Protein AF-A0A2N9AZS8-F1 (afdb_monomer)

pLDDT: mean 90.85, std 4.78, range [70.25, 97.19]

Radius of gyration: 15.3 Å; Cα contacts (8 Å, |Δi|>4): 129; chains: 1; bounding box: 29×29×41 Å

Solvent-accessible surface area (backbone atoms only — not comparable to full-atom values): 5360 Å² total; per-residue (Å²): 124,93,55,93,55,50,44,78,80,47,46,86,42,101,84,45,86,47,40,34,36,26,38,32,69,88,77,49,24,30,25,41,42,43,82,82,67,51,70,52,76,53,92,50,33,58,64,59,54,52,48,55,52,48,50,30,71,77,40,53,91,74,49,69,84,67,36,71,37,29,48,94,88,38,87,44,76,24,80,62,92,46,74,66,52,52,74,47,57,86

Sequence (90 aa):
MWKPSWIPFCSWSVTDTSYGLFLDTETGRIGHWDDTSVSTVGDQTLSMLLEEMADKLEHPQLATGYLPGLIGGRLMWGPPLAADEAAAWE

Structure (mmCIF, N/CA/C/O backbone):
data_AF-A0A2N9AZS8-F1
#
_entry.id   AF-A0A2N9AZS8-F1
#
loop_
_atom_site.group_PDB
_atom_site.id
_atom_site.type_symbol
_atom_site.label_atom_id
_atom_site.label_alt_id
_atom_site.label_comp_id
_atom_site.label_asym_id
_atom_site.label_entity_id
_atom_site.label_seq_id
_atom_site.pdbx_PDB_ins_code
_atom_site.Cartn_x
_atom_site.Cartn_y
_atom_site.Cartn_z
_atom_site.occupancy
_atom_site.B_iso_or_equiv
_atom_site.auth_seq_id
_atom_site.auth_comp_id
_atom_site.auth_asym_id
_atom_site.auth_atom_id
_atom_site.pdbx_PDB_model_num
ATOM 1 N N . MET A 1 1 ? 3.570 -4.089 19.262 1.00 80.31 1 MET A N 1
ATOM 2 C CA . MET A 1 1 ? 3.017 -5.440 19.524 1.00 80.31 1 MET A CA 1
ATOM 3 C C . MET A 1 1 ? 1.688 -5.552 18.793 1.00 80.31 1 MET A C 1
ATOM 5 O O . MET A 1 1 ? 0.928 -4.591 18.833 1.00 80.31 1 MET A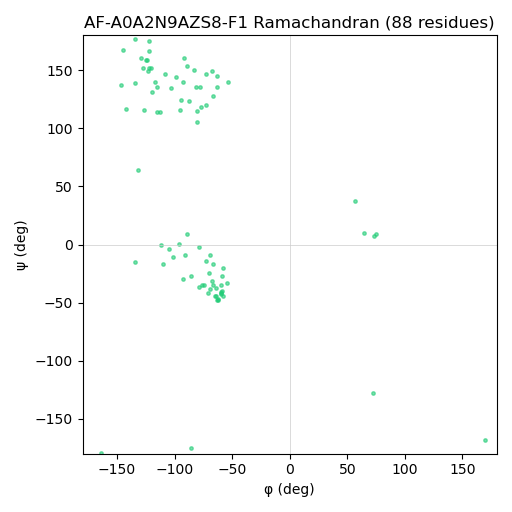 O 1
ATOM 9 N N . TRP A 1 2 ? 1.452 -6.671 18.104 1.00 90.06 2 TRP A N 1
ATOM 10 C CA . TRP A 1 2 ? 0.271 -6.893 17.261 1.00 90.06 2 TRP A CA 1
ATOM 11 C C . TRP A 1 2 ? -1.042 -6.879 18.056 1.00 90.06 2 TRP A C 1
ATOM 13 O O . TRP A 1 2 ? -1.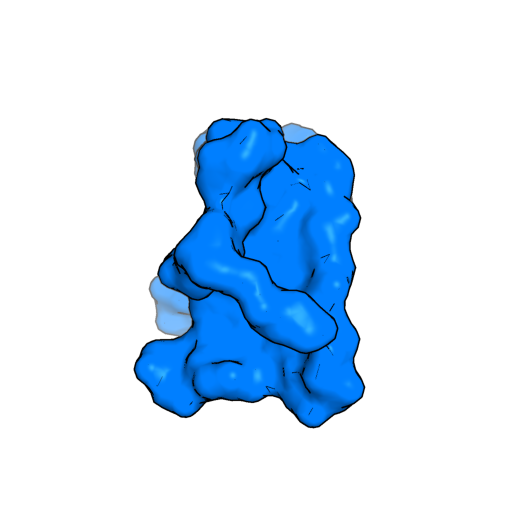072 -7.364 19.190 1.00 90.06 2 TRP A O 1
ATOM 23 N N . LYS A 1 3 ? -2.126 -6.366 17.459 1.00 92.25 3 LYS A N 1
ATOM 24 C CA . LYS A 1 3 ? -3.471 -6.363 18.057 1.00 92.25 3 LYS A CA 1
ATOM 25 C C . LYS A 1 3 ? -4.401 -7.362 17.358 1.00 92.25 3 LYS A C 1
ATOM 27 O O . LYS A 1 3 ? -4.313 -7.509 16.145 1.00 92.25 3 LYS A O 1
ATOM 32 N N . PRO A 1 4 ? -5.349 -7.995 18.072 1.00 95.25 4 PRO A N 1
ATOM 33 C CA . PRO A 1 4 ? -6.331 -8.890 17.449 1.00 95.25 4 PRO A CA 1
ATOM 34 C C . PRO A 1 4 ? -7.209 -8.232 16.373 1.00 95.25 4 PRO A C 1
ATOM 36 O O . PRO A 1 4 ? -7.678 -8.918 15.474 1.00 95.25 4 PRO A O 1
ATOM 39 N N . SER A 1 5 ? -7.427 -6.917 16.460 1.00 95.44 5 SER A N 1
ATOM 40 C CA . SER A 1 5 ? -8.180 -6.120 15.483 1.00 95.44 5 SER A CA 1
ATOM 41 C C . SER A 1 5 ? -7.387 -5.772 14.221 1.00 95.44 5 SER A C 1
ATOM 43 O O . SER A 1 5 ? -7.920 -5.129 13.321 1.00 95.44 5 SER A O 1
ATOM 45 N N . TRP A 1 6 ? -6.114 -6.165 14.136 1.00 95.69 6 TRP A N 1
ATOM 46 C CA . TRP A 1 6 ? -5.277 -5.923 12.967 1.00 95.69 6 TRP A CA 1
ATOM 47 C C . TRP A 1 6 ? -5.302 -7.139 12.046 1.00 95.69 6 TRP A C 1
ATOM 49 O O . TRP A 1 6 ? -4.853 -8.224 12.423 1.00 95.69 6 TRP A O 1
ATOM 59 N N . ILE A 1 7 ? -5.833 -6.953 10.837 1.00 95.81 7 ILE A N 1
ATOM 60 C CA .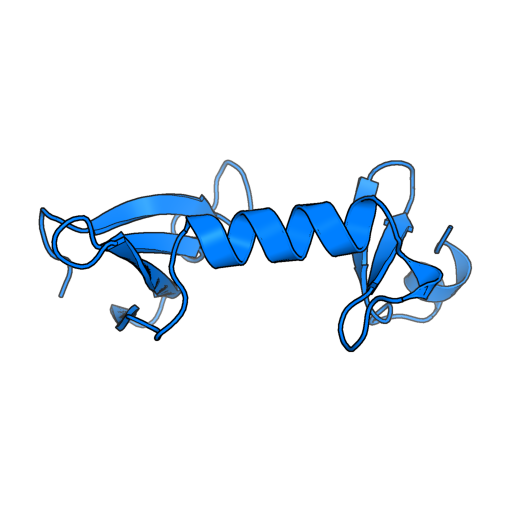 ILE A 1 7 ? -6.020 -8.013 9.840 1.00 95.81 7 ILE A CA 1
ATOM 61 C C . ILE A 1 7 ? -5.088 -7.766 8.647 1.00 95.81 7 ILE A C 1
ATOM 63 O O . ILE A 1 7 ? -5.275 -6.773 7.939 1.00 95.81 7 ILE A O 1
ATOM 67 N N . PRO A 1 8 ? -4.095 -8.636 8.389 1.00 94.81 8 PRO A N 1
ATOM 68 C CA . PRO A 1 8 ? -3.246 -8.531 7.205 1.00 94.81 8 PRO A CA 1
ATOM 69 C C . PRO A 1 8 ? -4.075 -8.706 5.929 1.00 94.81 8 PRO A C 1
ATOM 71 O O . PRO A 1 8 ? -4.899 -9.620 5.856 1.00 94.81 8 PRO A O 1
ATOM 74 N N . PHE A 1 9 ? -3.848 -7.866 4.918 1.00 94.38 9 PHE A N 1
ATOM 75 C CA . PHE A 1 9 ? -4.562 -7.973 3.637 1.00 94.38 9 PHE A CA 1
ATOM 76 C C . PHE A 1 9 ? -3.667 -7.866 2.398 1.00 94.38 9 PHE A C 1
ATOM 78 O O . PHE A 1 9 ? -4.106 -8.229 1.310 1.00 94.38 9 PHE A O 1
ATOM 85 N N . CYS A 1 10 ? -2.428 -7.390 2.532 1.00 94.19 10 CYS A N 1
ATOM 86 C CA . CYS A 1 10 ? -1.476 -7.317 1.426 1.00 94.19 10 CYS A CA 1
ATOM 87 C C . CYS A 1 10 ? -0.057 -7.556 1.943 1.00 94.19 10 CYS A C 1
ATOM 89 O O . CYS A 1 10 ? 0.311 -7.010 2.979 1.00 94.19 10 CYS A O 1
ATOM 91 N N . SER A 1 11 ? 0.731 -8.345 1.222 1.00 93.75 11 SER A N 1
ATOM 92 C CA . SER A 1 11 ? 2.153 -8.582 1.477 1.00 93.75 11 SER A CA 1
ATOM 93 C C . SER A 1 11 ? 2.944 -8.350 0.192 1.00 93.75 11 SER A C 1
ATOM 95 O O . SER A 1 11 ? 2.384 -8.381 -0.905 1.00 93.75 11 SER A O 1
ATOM 97 N N . TRP A 1 12 ? 4.254 -8.132 0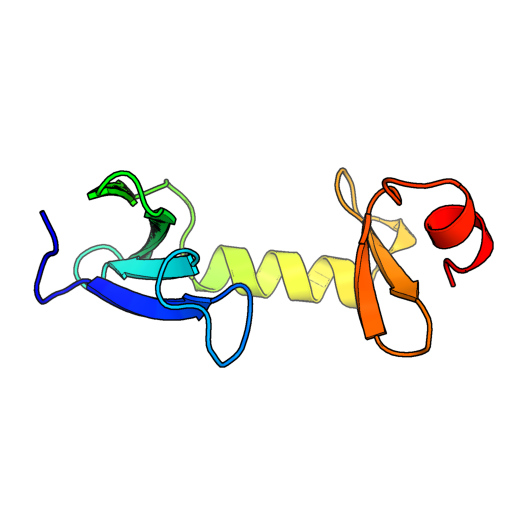.309 1.00 87.25 12 TRP A N 1
ATOM 98 C CA . TRP A 1 12 ? 5.120 -7.909 -0.858 1.00 87.25 12 TRP A CA 1
ATOM 99 C C . TRP A 1 12 ? 5.120 -9.091 -1.842 1.00 87.25 12 TRP A C 1
ATOM 101 O O . TRP A 1 12 ? 5.185 -8.919 -3.059 1.00 87.25 12 TRP A O 1
ATOM 111 N N . SER A 1 13 ? 5.020 -10.314 -1.321 1.00 88.81 13 SER A N 1
ATOM 112 C CA . SER A 1 13 ? 4.838 -11.520 -2.124 1.00 88.81 13 SER A CA 1
ATOM 113 C C . SER A 1 13 ? 3.944 -12.524 -1.407 1.00 88.81 13 SER A C 1
ATOM 115 O O . SER A 1 13 ? 3.720 -12.429 -0.200 1.00 88.81 13 SER A O 1
ATOM 117 N N . VAL A 1 14 ? 3.490 -13.543 -2.137 1.00 88.06 14 VAL A N 1
ATOM 118 C CA . VAL A 1 14 ? 2.652 -14.633 -1.606 1.00 88.06 14 VAL A CA 1
ATOM 119 C C . VAL A 1 14 ? 3.295 -15.410 -0.450 1.00 88.06 14 VAL A C 1
ATOM 121 O O . VAL A 1 14 ? 2.589 -16.079 0.297 1.00 88.06 14 VAL A O 1
ATOM 124 N N . THR A 1 15 ? 4.619 -15.337 -0.304 1.00 92.12 15 THR A N 1
ATOM 125 C CA . THR A 1 15 ? 5.379 -15.988 0.775 1.00 92.12 15 THR A CA 1
ATOM 126 C C . THR A 1 15 ? 5.987 -14.996 1.763 1.00 92.12 15 THR A C 1
ATOM 128 O O . THR A 1 15 ? 6.671 -15.422 2.690 1.00 92.12 15 THR A O 1
ATOM 131 N N . ASP A 1 16 ? 5.790 -13.690 1.569 1.00 90.56 16 ASP A N 1
ATOM 132 C CA . ASP A 1 16 ? 6.360 -12.678 2.455 1.00 90.56 16 ASP A CA 1
ATOM 133 C C . ASP A 1 16 ? 5.504 -12.532 3.716 1.00 90.56 16 ASP A C 1
ATOM 135 O O . ASP A 1 16 ? 4.346 -12.117 3.659 1.00 90.56 16 ASP A O 1
ATOM 139 N N . THR A 1 17 ? 6.087 -12.883 4.860 1.00 89.25 17 THR A N 1
ATOM 140 C CA . THR A 1 17 ? 5.488 -12.689 6.188 1.00 89.25 17 THR A CA 1
ATOM 141 C C . THR A 1 17 ? 6.129 -11.533 6.959 1.00 89.25 17 THR A C 1
ATOM 143 O O . THR A 1 17 ? 5.708 -11.232 8.072 1.00 89.25 17 THR A O 1
ATOM 146 N N . SER A 1 18 ? 7.166 -10.910 6.403 1.00 90.75 18 SER A N 1
ATOM 147 C CA . SER A 1 18 ? 7.968 -9.846 7.014 1.00 90.75 18 SER A CA 1
ATOM 148 C C . SER A 1 18 ? 7.470 -8.445 6.682 1.00 90.75 18 SER A C 1
ATOM 150 O O . SER A 1 18 ? 7.616 -7.570 7.525 1.00 90.75 18 SER A O 1
ATOM 152 N N . TYR A 1 19 ? 6.845 -8.238 5.519 1.00 91.38 19 TYR A N 1
ATOM 153 C CA . TYR A 1 19 ? 6.383 -6.917 5.084 1.00 91.38 19 TYR A CA 1
ATOM 154 C C . TYR A 1 19 ? 4.968 -6.937 4.516 1.00 91.38 19 TYR A C 1
ATOM 156 O O . TYR A 1 19 ? 4.616 -7.801 3.703 1.00 91.38 19 TYR A O 1
ATOM 164 N N . GLY A 1 20 ? 4.177 -5.925 4.872 1.00 93.75 20 GLY A N 1
ATOM 165 C CA . GLY A 1 20 ? 2.865 -5.735 4.267 1.00 93.75 20 GLY A CA 1
ATOM 166 C C . GLY A 1 20 ? 1.975 -4.697 4.939 1.00 93.75 20 GLY A C 1
ATOM 167 O O . GLY A 1 20 ? 2.421 -3.901 5.767 1.00 93.75 20 GLY A O 1
ATOM 168 N N . LEU A 1 21 ? 0.701 -4.710 4.543 1.00 95.19 21 LEU A N 1
ATOM 169 C CA . LEU A 1 21 ? -0.353 -3.809 5.000 1.00 95.19 21 LEU A CA 1
ATOM 170 C C . LEU A 1 21 ? -1.451 -4.556 5.754 1.00 95.19 21 LEU A C 1
ATOM 172 O O . LEU A 1 21 ? -1.949 -5.598 5.306 1.00 95.19 21 LEU A O 1
ATOM 176 N N . PHE A 1 22 ? -1.869 -3.986 6.879 1.00 95.88 22 PHE A N 1
ATOM 177 C CA . PHE A 1 22 ? -2.958 -4.500 7.701 1.00 95.88 22 PHE A CA 1
ATOM 178 C C . PHE A 1 22 ? -4.067 -3.465 7.870 1.00 95.88 22 PHE A C 1
ATOM 180 O O . PHE A 1 22 ? -3.825 -2.261 7.840 1.00 95.88 22 PHE A O 1
ATOM 187 N N . LEU A 1 23 ? -5.293 -3.940 8.063 1.00 97.19 23 LEU A N 1
ATOM 188 C CA . LEU A 1 23 ? -6.450 -3.128 8.418 1.00 97.19 23 LEU A CA 1
ATOM 189 C C . LEU A 1 23 ? -6.617 -3.145 9.935 1.00 97.19 23 LEU A C 1
ATOM 191 O O . LEU A 1 23 ? -6.758 -4.216 10.519 1.00 97.19 23 LEU A O 1
ATOM 195 N N . ASP A 1 24 ? -6.653 -1.975 10.560 1.00 96.06 24 ASP A N 1
ATOM 196 C CA . ASP A 1 24 ? -7.166 -1.816 11.916 1.00 96.06 24 ASP A CA 1
ATOM 197 C C . ASP A 1 24 ? -8.700 -1.748 11.844 1.00 96.06 24 ASP A C 1
ATOM 199 O O . ASP A 1 24 ? -9.275 -0.745 11.418 1.00 96.06 24 ASP A O 1
ATOM 203 N N . THR A 1 25 ? -9.383 -2.827 12.233 1.00 95.56 25 THR A N 1
ATOM 204 C CA . THR A 1 25 ? -10.847 -2.926 12.115 1.00 95.56 25 THR A CA 1
ATOM 205 C C . THR A 1 25 ? -11.606 -2.061 13.120 1.00 95.56 25 THR A C 1
ATOM 207 O O . THR A 1 25 ? -12.811 -1.886 12.968 1.00 95.56 25 THR A O 1
ATOM 210 N N . GLU A 1 26 ? -10.943 -1.541 14.157 1.00 95.00 26 GLU A N 1
ATOM 211 C CA . GLU A 1 26 ? -11.571 -0.620 15.113 1.00 95.00 26 GLU A CA 1
ATOM 212 C C . GLU A 1 26 ? -11.707 0.780 14.509 1.00 95.00 26 GLU A C 1
ATOM 214 O O . GLU A 1 26 ? -12.681 1.481 14.776 1.00 95.00 26 GLU A O 1
ATOM 219 N N . THR A 1 27 ? -10.738 1.183 13.683 1.00 92.94 27 THR A N 1
ATOM 220 C CA . THR A 1 27 ? -10.666 2.539 13.113 1.00 92.94 27 THR A CA 1
ATOM 221 C C . THR A 1 27 ? -10.944 2.601 11.612 1.00 92.94 27 THR A C 1
ATOM 223 O O . THR A 1 27 ? -11.193 3.682 11.082 1.00 92.94 27 THR A O 1
ATOM 226 N N . GLY A 1 28 ? -10.880 1.467 10.910 1.00 93.25 28 GLY A N 1
ATOM 227 C CA . GLY A 1 28 ? -10.945 1.392 9.449 1.00 93.25 28 GLY A CA 1
ATOM 228 C C . GLY A 1 28 ? -9.677 1.886 8.739 1.00 93.25 28 GLY A C 1
ATOM 229 O O . GLY A 1 28 ? -9.676 2.018 7.512 1.00 93.25 28 GLY A O 1
ATOM 230 N N . ARG A 1 29 ? -8.611 2.186 9.491 1.00 96.25 29 ARG A N 1
ATOM 231 C CA . ARG A 1 29 ? -7.341 2.704 8.969 1.00 96.25 29 ARG A CA 1
ATOM 232 C C . ARG A 1 29 ? -6.389 1.581 8.594 1.00 96.25 29 ARG A C 1
ATOM 234 O O . ARG A 1 29 ? -6.434 0.488 9.153 1.00 96.25 29 ARG A O 1
ATOM 241 N N . ILE A 1 30 ? -5.502 1.877 7.658 1.00 97.12 30 ILE A N 1
ATOM 242 C CA . ILE A 1 30 ? -4.444 0.975 7.229 1.00 97.12 30 ILE A CA 1
ATOM 243 C C . ILE A 1 30 ? -3.182 1.265 8.034 1.00 97.12 30 ILE A C 1
ATOM 245 O O . ILE A 1 30 ? -2.822 2.418 8.281 1.00 97.12 30 ILE A O 1
ATOM 249 N N . GLY A 1 31 ? -2.491 0.203 8.417 1.00 95.56 31 GLY A N 1
ATOM 250 C CA . GLY A 1 31 ? -1.120 0.263 8.882 1.00 95.56 31 GLY A CA 1
ATOM 251 C C . GLY A 1 31 ? -0.199 -0.611 8.047 1.00 95.56 31 GLY A C 1
ATOM 252 O O . GLY A 1 31 ? -0.638 -1.353 7.168 1.00 95.56 31 GLY A O 1
ATOM 253 N N . HIS A 1 32 ? 1.087 -0.524 8.349 1.00 94.38 32 HIS A N 1
ATOM 254 C CA . HIS A 1 32 ? 2.131 -1.355 7.756 1.00 94.38 32 HIS A CA 1
ATOM 255 C C . HIS A 1 32 ? 2.905 -2.104 8.839 1.00 94.38 32 HIS A C 1
ATOM 257 O O . HIS A 1 32 ? 3.030 -1.607 9.964 1.00 94.38 32 HIS A O 1
ATOM 263 N N . TRP A 1 33 ? 3.409 -3.289 8.507 1.00 93.56 33 TRP A N 1
ATOM 264 C CA . TRP A 1 33 ? 4.372 -4.012 9.334 1.00 93.56 33 TRP A CA 1
ATOM 265 C C . TRP A 1 33 ? 5.667 -4.249 8.563 1.00 93.56 33 TRP A C 1
ATOM 267 O O . TRP A 1 33 ? 5.662 -4.348 7.333 1.00 93.56 33 TRP A O 1
ATOM 277 N N . ASP A 1 34 ? 6.756 -4.345 9.317 1.00 90.56 34 ASP A N 1
ATOM 278 C CA . ASP A 1 34 ? 8.080 -4.695 8.825 1.00 90.56 34 ASP A CA 1
ATOM 279 C C . ASP A 1 34 ? 8.753 -5.742 9.733 1.00 90.56 34 ASP A C 1
ATOM 281 O O . ASP A 1 34 ? 8.229 -6.150 10.779 1.00 90.56 34 ASP A O 1
ATOM 285 N N . ASP A 1 35 ? 9.941 -6.182 9.326 1.00 85.94 35 ASP A N 1
ATOM 286 C CA . ASP A 1 35 ? 10.769 -7.158 10.034 1.00 85.94 35 ASP A CA 1
ATOM 287 C C . ASP A 1 35 ? 11.363 -6.630 11.351 1.00 85.94 35 ASP A C 1
ATOM 289 O O . ASP A 1 35 ? 11.889 -7.407 12.152 1.00 85.94 35 ASP A O 1
ATOM 293 N N . THR A 1 36 ? 11.237 -5.329 11.628 1.00 82.94 36 THR A N 1
ATOM 294 C CA . THR A 1 36 ? 11.780 -4.680 12.827 1.00 82.94 36 THR A CA 1
ATOM 295 C C . THR A 1 36 ? 10.814 -4.692 14.012 1.00 82.94 36 THR A C 1
ATOM 297 O O . THR A 1 36 ? 11.089 -4.080 15.046 1.00 82.94 36 THR A O 1
ATOM 300 N N . SER A 1 37 ? 9.695 -5.423 13.911 1.00 70.25 37 SER A N 1
ATOM 301 C CA . SER A 1 37 ? 8.588 -5.477 14.885 1.00 70.25 37 SER A CA 1
ATOM 302 C C . SER A 1 37 ? 7.830 -4.155 15.069 1.00 70.25 37 SER A C 1
ATOM 304 O O . SER A 1 37 ? 6.979 -4.035 15.965 1.00 70.25 37 SER A O 1
ATOM 306 N N . VAL A 1 38 ? 8.110 -3.174 14.209 1.00 75.25 38 VAL A N 1
ATOM 307 C CA . VAL A 1 38 ? 7.394 -1.906 14.156 1.00 75.25 38 VAL A CA 1
ATOM 308 C C . VAL A 1 38 ? 6.107 -2.118 13.368 1.00 75.25 38 VAL A C 1
ATOM 310 O O . VAL A 1 38 ? 6.041 -2.813 12.355 1.00 75.25 38 VAL A O 1
ATOM 313 N N . SER A 1 39 ? 5.022 -1.567 13.895 1.00 81.62 39 SER A N 1
ATOM 314 C CA . SER A 1 39 ? 3.731 -1.572 13.224 1.00 81.62 39 SER A CA 1
ATOM 315 C C . SER A 1 39 ? 3.067 -0.238 13.496 1.00 81.62 39 SER A C 1
ATOM 317 O O . SER A 1 39 ? 2.795 0.093 14.655 1.00 81.62 39 SER A O 1
ATOM 319 N N . THR A 1 40 ? 2.835 0.527 12.437 1.00 83.50 40 THR A N 1
ATOM 320 C CA . THR A 1 40 ? 2.313 1.894 12.528 1.00 83.50 40 THR A CA 1
ATOM 321 C C . THR A 1 40 ? 0.987 1.968 11.797 1.00 83.50 40 THR A C 1
ATOM 323 O O . THR A 1 40 ? 0.886 1.509 10.662 1.00 83.50 40 THR A O 1
ATOM 326 N N . VAL A 1 41 ? -0.028 2.543 12.442 1.00 87.19 41 VAL A N 1
ATOM 327 C CA . VAL A 1 41 ? -1.306 2.867 11.797 1.00 87.19 41 VAL A CA 1
ATOM 328 C C . VAL A 1 41 ? -1.177 4.256 11.184 1.00 87.19 41 VAL A C 1
ATOM 330 O O . VAL A 1 41 ? -0.837 5.207 11.889 1.00 87.19 41 VAL A O 1
ATOM 333 N N . GLY A 1 42 ? -1.412 4.360 9.879 1.00 90.81 42 GLY A N 1
ATOM 334 C CA . GLY A 1 42 ? -1.457 5.632 9.166 1.00 90.81 42 GLY A CA 1
ATOM 335 C C . GLY A 1 42 ? -2.839 6.281 9.236 1.00 90.81 42 GLY A C 1
ATOM 336 O O . GLY A 1 42 ? -3.757 5.782 9.885 1.00 90.81 42 GLY A O 1
ATOM 337 N N . ASP A 1 43 ? -3.006 7.400 8.535 1.00 90.75 43 ASP A N 1
ATOM 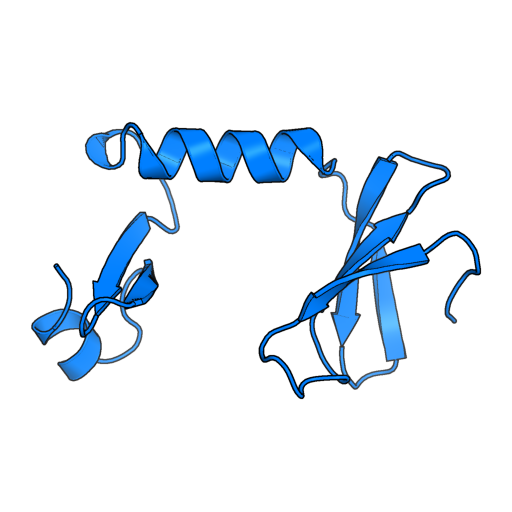338 C CA . ASP A 1 43 ? -4.292 8.111 8.467 1.00 90.75 43 ASP A CA 1
ATOM 339 C C . ASP A 1 43 ? -5.184 7.662 7.298 1.00 90.75 43 ASP A C 1
ATOM 341 O O . ASP A 1 43 ? -6.356 8.036 7.235 1.00 90.75 43 ASP A O 1
ATOM 345 N N . GLN A 1 44 ? -4.657 6.843 6.385 1.00 95.31 44 GLN A N 1
ATOM 346 C CA . GLN A 1 44 ? -5.389 6.358 5.217 1.00 95.31 44 GLN A CA 1
ATOM 347 C C . GLN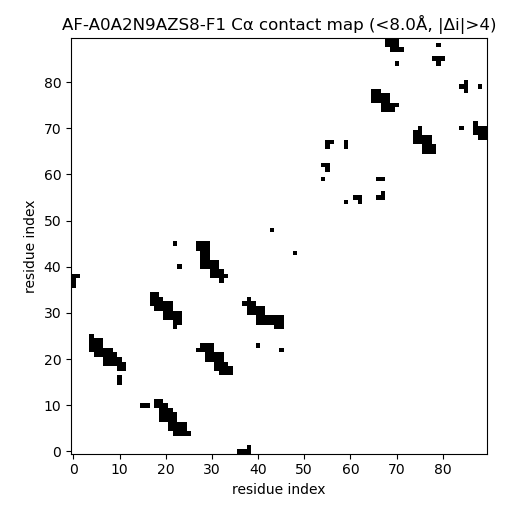 A 1 44 ? -6.354 5.227 5.596 1.00 95.31 44 GLN A C 1
ATOM 349 O O . GLN A 1 44 ? -5.993 4.306 6.329 1.00 95.31 44 GLN A O 1
ATOM 354 N N . THR A 1 45 ? -7.581 5.276 5.078 1.00 95.94 45 THR A N 1
ATOM 355 C CA . THR A 1 45 ? -8.563 4.184 5.201 1.00 95.94 45 THR A CA 1
ATOM 356 C C . THR A 1 45 ? -8.480 3.227 4.015 1.00 95.94 45 THR A C 1
ATOM 358 O O . THR A 1 45 ? -7.987 3.598 2.949 1.00 95.94 45 THR A O 1
ATOM 361 N N . LEU A 1 46 ? -8.997 2.002 4.170 1.00 93.94 46 LEU A N 1
ATOM 362 C CA . LEU A 1 46 ? -8.987 1.016 3.081 1.00 93.94 46 LEU A CA 1
ATOM 363 C C . LEU A 1 46 ? -9.720 1.503 1.826 1.00 93.94 46 LEU A C 1
ATOM 365 O O . LEU A 1 46 ? -9.234 1.287 0.720 1.00 93.94 46 LEU A O 1
ATOM 369 N N . SER A 1 47 ? -10.854 2.188 1.984 1.00 94.56 47 SER A N 1
ATOM 370 C CA . SER A 1 47 ? -11.589 2.737 0.842 1.00 94.56 47 SER A CA 1
ATOM 371 C C . SER A 1 47 ? -10.778 3.801 0.111 1.00 94.56 47 SER A C 1
ATOM 373 O O . SER A 1 47 ? -10.679 3.726 -1.105 1.00 94.56 47 SER A O 1
ATOM 375 N N . MET A 1 48 ? -10.132 4.720 0.840 1.00 95.75 48 MET A N 1
ATOM 376 C CA . MET A 1 48 ? -9.281 5.750 0.232 1.00 95.75 48 MET A CA 1
ATOM 377 C C . MET A 1 48 ? -8.127 5.139 -0.562 1.00 95.75 48 MET A C 1
ATOM 379 O O . MET A 1 48 ? -7.825 5.604 -1.653 1.00 95.75 48 MET A O 1
ATOM 383 N N . LEU A 1 49 ? -7.486 4.095 -0.025 1.00 93.69 49 LEU A N 1
ATOM 384 C CA . LEU A 1 49 ? -6.402 3.407 -0.724 1.00 93.69 49 LEU A CA 1
ATOM 385 C C . LEU A 1 49 ? -6.899 2.772 -2.034 1.00 93.69 49 LEU A C 1
ATOM 387 O O . LEU A 1 49 ? -6.249 2.902 -3.069 1.00 93.69 49 LEU A O 1
ATOM 391 N N . LEU A 1 50 ? -8.030 2.063 -1.990 1.00 94.12 50 LEU A N 1
ATOM 392 C CA . LEU A 1 50 ? -8.579 1.378 -3.163 1.00 94.12 50 LEU A CA 1
ATOM 393 C C . LEU A 1 50 ? -9.101 2.358 -4.218 1.00 94.12 50 LEU A C 1
ATOM 395 O O . LEU A 1 50 ? -8.905 2.116 -5.405 1.00 94.12 50 LEU A O 1
ATOM 399 N N . GLU A 1 51 ? -9.726 3.453 -3.792 1.00 95.69 51 GLU A N 1
ATOM 400 C CA . GLU A 1 51 ? -10.183 4.538 -4.664 1.00 95.69 51 GLU A CA 1
ATOM 401 C C . GLU A 1 51 ? -8.994 5.216 -5.353 1.00 95.69 51 GLU A C 1
ATOM 403 O O . GLU A 1 51 ? -8.971 5.301 -6.574 1.00 95.69 51 GLU A O 1
ATOM 408 N N . GLU A 1 52 ? -7.936 5.558 -4.608 1.00 92.88 52 GLU A N 1
ATOM 409 C CA . GLU A 1 52 ? -6.720 6.136 -5.190 1.00 92.88 52 GLU A CA 1
ATOM 410 C C . GLU A 1 52 ? -6.066 5.194 -6.216 1.00 92.88 52 GLU A C 1
ATOM 412 O O . GLU A 1 52 ? -5.611 5.641 -7.270 1.00 92.88 52 GLU A O 1
ATOM 417 N N . MET A 1 53 ? -6.014 3.885 -5.941 1.00 93.88 53 MET A N 1
ATOM 418 C CA . MET A 1 53 ? -5.508 2.916 -6.918 1.00 93.88 53 MET A CA 1
ATOM 419 C C . MET A 1 53 ? -6.396 2.839 -8.161 1.00 93.88 53 MET A C 1
ATOM 421 O O . MET A 1 53 ? -5.869 2.815 -9.274 1.00 93.88 53 MET A O 1
ATOM 425 N N . ALA A 1 54 ? -7.717 2.794 -7.985 1.00 95.44 54 ALA A N 1
ATOM 426 C CA . ALA A 1 54 ? -8.669 2.724 -9.087 1.00 95.44 54 ALA A CA 1
ATOM 427 C C . ALA A 1 54 ? -8.574 3.965 -9.985 1.00 95.44 54 ALA A C 1
ATOM 429 O O . ALA A 1 54 ? -8.396 3.814 -11.191 1.00 95.44 54 ALA A O 1
ATOM 430 N N . ASP A 1 55 ? -8.566 5.163 -9.400 1.00 94.62 55 ASP A N 1
ATOM 431 C CA . ASP A 1 55 ? -8.457 6.431 -10.125 1.00 94.62 55 ASP A CA 1
ATOM 432 C C . ASP A 1 55 ? -7.177 6.499 -10.960 1.00 94.62 55 ASP A C 1
ATOM 434 O O . ASP A 1 55 ? -7.198 6.894 -12.128 1.00 94.62 55 ASP A O 1
ATOM 438 N N . LYS A 1 56 ? -6.043 6.076 -10.387 1.00 94.06 56 LYS A N 1
ATOM 439 C CA . LYS A 1 56 ? -4.767 6.065 -11.113 1.00 94.06 56 LYS A CA 1
ATOM 440 C C . LYS A 1 56 ? -4.767 5.059 -12.259 1.00 94.06 56 LYS A C 1
ATOM 442 O O . LYS A 1 56 ? -4.149 5.332 -13.282 1.00 94.06 56 LYS A O 1
ATOM 447 N N . LEU A 1 57 ? -5.434 3.917 -12.103 1.00 94.50 57 LEU A N 1
ATOM 448 C CA . LEU A 1 57 ? -5.558 2.913 -13.162 1.00 94.50 57 LEU A CA 1
ATOM 449 C C . LEU A 1 57 ? -6.542 3.345 -14.260 1.00 94.50 57 LEU A C 1
ATOM 451 O O . LEU A 1 57 ? -6.315 3.039 -15.428 1.00 94.50 57 LEU A O 1
ATOM 455 N N . GLU A 1 58 ? -7.613 4.057 -13.909 1.00 95.19 58 GLU A N 1
ATOM 456 C CA . GLU A 1 58 ? -8.635 4.526 -14.852 1.00 95.19 58 GLU A CA 1
ATOM 457 C C . GLU A 1 58 ? -8.183 5.770 -15.630 1.00 95.19 58 GLU A C 1
ATOM 459 O O . GLU A 1 58 ? -8.453 5.907 -16.830 1.00 95.19 58 GLU A O 1
ATOM 464 N N . HIS A 1 59 ? -7.447 6.670 -14.973 1.00 93.31 59 HIS A N 1
ATOM 465 C CA . HIS A 1 59 ? -6.954 7.917 -15.555 1.00 93.31 59 HIS A CA 1
ATOM 466 C C . HIS A 1 59 ? -5.453 8.158 -15.290 1.00 93.31 59 HIS A C 1
ATOM 468 O O . HIS A 1 59 ? -5.094 9.166 -14.669 1.00 93.31 59 HIS A O 1
ATOM 474 N N . PRO A 1 60 ? -4.542 7.309 -15.814 1.00 88.56 60 PRO A N 1
ATOM 475 C CA . PRO A 1 60 ? -3.101 7.410 -15.547 1.00 88.56 60 PRO A CA 1
ATOM 476 C C . PRO A 1 60 ? -2.491 8.780 -15.868 1.00 88.56 60 PRO A C 1
ATOM 478 O O . PRO A 1 60 ? -1.601 9.251 -15.168 1.00 88.56 60 PRO A O 1
ATOM 481 N N . GLN A 1 61 ? -3.000 9.464 -16.895 1.00 86.81 61 GLN A N 1
ATOM 482 C CA . GLN A 1 61 ? -2.542 10.790 -17.317 1.00 86.81 61 GLN A CA 1
ATOM 483 C C . GLN A 1 61 ? -2.818 11.913 -16.302 1.00 86.81 61 GLN A C 1
ATOM 485 O O . GLN A 1 61 ? -2.243 12.993 -16.424 1.00 86.81 61 GLN A O 1
ATOM 490 N N . LEU A 1 62 ? -3.718 11.687 -15.339 1.00 86.62 62 LEU A N 1
ATOM 491 C CA . LEU A 1 62 ? -4.048 12.636 -14.270 1.00 86.62 62 LEU A CA 1
ATOM 492 C C . LEU A 1 62 ? -3.369 12.278 -12.942 1.00 86.62 62 LEU A C 1
ATOM 494 O O . LEU A 1 62 ? -3.403 13.072 -12.000 1.00 86.62 62 LEU A O 1
ATOM 498 N N . ALA A 1 63 ? -2.769 11.090 -12.854 1.00 86.38 63 ALA A N 1
ATOM 499 C CA . ALA A 1 63 ? -2.114 10.626 -11.648 1.00 86.38 63 ALA A CA 1
ATOM 500 C C . ALA A 1 63 ? -0.854 11.456 -11.348 1.00 86.38 63 ALA A C 1
ATOM 502 O O . ALA A 1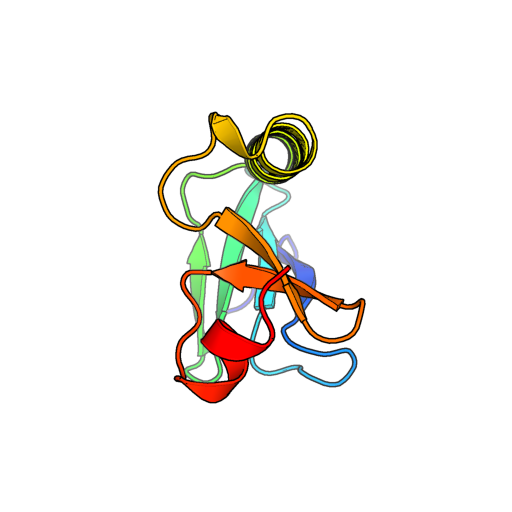 63 ? -0.172 11.970 -12.234 1.00 86.38 63 ALA A O 1
ATOM 503 N N . THR A 1 64 ? -0.539 11.586 -10.061 1.00 85.25 64 THR A N 1
ATOM 504 C CA . THR A 1 64 ? 0.676 12.254 -9.580 1.00 85.25 64 THR A CA 1
ATOM 505 C C . THR A 1 64 ? 1.459 11.318 -8.665 1.00 85.25 64 THR A C 1
ATOM 507 O O . THR A 1 64 ? 0.907 10.366 -8.106 1.00 85.25 64 THR A O 1
ATOM 510 N N . GLY A 1 65 ? 2.757 11.583 -8.505 1.00 86.88 65 GLY A N 1
ATOM 511 C CA . GLY A 1 65 ? 3.636 10.726 -7.713 1.00 86.88 65 GLY A CA 1
ATOM 512 C C . GLY A 1 65 ? 3.913 9.407 -8.427 1.00 86.88 65 GLY A C 1
ATOM 513 O O . GLY A 1 65 ? 4.344 9.423 -9.578 1.00 86.88 65 GLY A O 1
ATOM 514 N N . TYR A 1 66 ? 3.684 8.286 -7.736 1.00 86.75 66 TYR A N 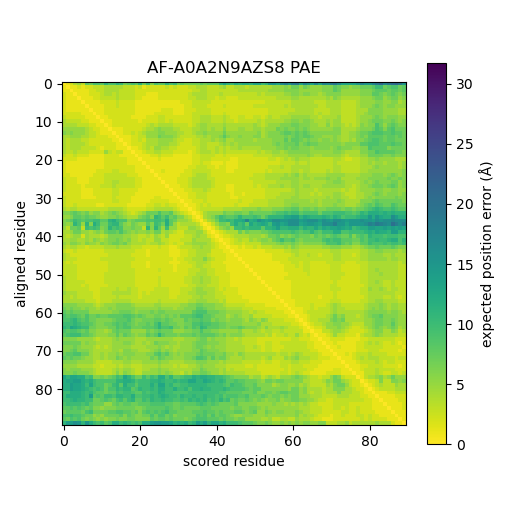1
ATOM 515 C CA . TYR A 1 66 ? 3.879 6.972 -8.338 1.00 86.75 66 TYR A CA 1
ATOM 516 C C . TYR A 1 66 ? 2.775 6.661 -9.359 1.00 86.75 66 TYR A C 1
ATOM 518 O O . TYR A 1 66 ? 1.593 6.626 -9.003 1.00 86.75 66 TYR A O 1
ATOM 526 N N . 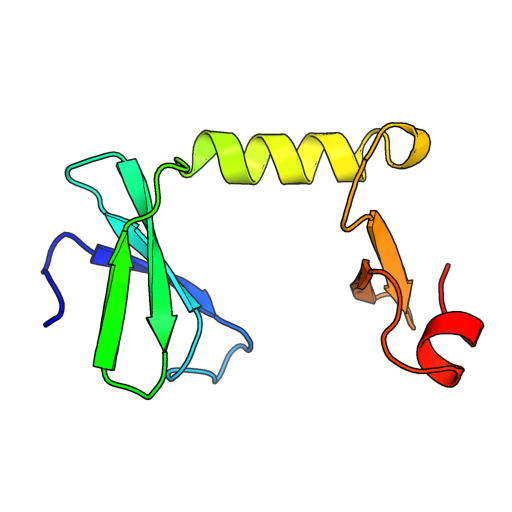LEU A 1 67 ? 3.169 6.432 -10.611 1.00 89.62 67 LEU A N 1
ATOM 527 C CA . LEU A 1 67 ? 2.289 6.162 -11.747 1.00 89.62 67 LEU A CA 1
ATOM 528 C C . LEU A 1 67 ? 2.200 4.660 -12.027 1.00 89.62 67 LEU A C 1
ATOM 530 O O . LEU A 1 67 ? 3.210 3.964 -11.885 1.00 89.62 67 LEU A O 1
ATOM 534 N N . PRO A 1 68 ? 1.032 4.153 -12.450 1.00 92.50 68 PRO A N 1
ATOM 535 C CA . PRO A 1 68 ? 0.928 2.781 -12.909 1.00 92.50 68 PRO A CA 1
ATOM 536 C C . PRO A 1 68 ? 1.593 2.629 -14.280 1.00 92.50 68 PRO A C 1
ATOM 538 O O . PRO A 1 68 ? 1.542 3.531 -15.116 1.00 92.50 68 PRO A O 1
ATOM 541 N N . GLY A 1 69 ? 2.180 1.466 -14.517 1.00 91.75 69 GLY A N 1
ATOM 542 C CA . GLY A 1 69 ? 2.662 1.035 -15.825 1.00 91.75 69 GLY A CA 1
ATOM 543 C C . GLY A 1 69 ? 2.911 -0.462 -15.834 1.00 91.75 69 GLY A C 1
ATOM 544 O O . GLY A 1 69 ? 2.664 -1.151 -14.834 1.00 91.75 69 GLY A O 1
ATOM 545 N N . LEU A 1 70 ? 3.371 -0.982 -16.965 1.00 93.06 70 LEU A N 1
ATOM 546 C CA . LEU A 1 70 ? 3.621 -2.409 -17.127 1.00 93.06 70 LEU A CA 1
ATOM 547 C C . LEU A 1 70 ? 5.099 -2.694 -17.383 1.00 93.06 70 LEU A C 1
ATOM 549 O O . LEU A 1 70 ? 5.758 -2.008 -18.154 1.00 93.06 70 LEU A O 1
ATOM 553 N N . ILE A 1 71 ? 5.599 -3.768 -16.768 1.00 93.06 71 ILE A N 1
ATOM 554 C CA . ILE A 1 71 ? 6.862 -4.413 -17.148 1.00 93.06 71 ILE A CA 1
ATOM 555 C C . ILE A 1 71 ? 6.570 -5.894 -17.374 1.00 93.06 71 ILE A C 1
ATOM 557 O O . ILE A 1 71 ? 6.169 -6.611 -16.452 1.00 93.06 71 ILE A O 1
ATOM 561 N N . GLY A 1 72 ? 6.744 -6.372 -18.609 1.00 91.00 72 GLY A N 1
ATOM 562 C CA . GLY A 1 72 ? 6.518 -7.782 -18.953 1.00 91.00 72 GLY A CA 1
ATOM 563 C C . GLY A 1 72 ? 5.101 -8.271 -18.622 1.00 91.00 72 GLY A C 1
ATOM 564 O O . GLY A 1 72 ? 4.933 -9.391 -18.137 1.00 91.00 72 GLY A O 1
ATOM 565 N N . GLY A 1 73 ? 4.092 -7.412 -18.814 1.00 91.44 73 GLY A N 1
ATOM 566 C CA . GLY A 1 73 ? 2.684 -7.697 -18.508 1.00 91.44 73 GLY A CA 1
ATOM 567 C C . GLY A 1 73 ? 2.321 -7.678 -17.017 1.00 91.44 73 GLY A C 1
ATOM 568 O O . GLY A 1 73 ? 1.218 -8.086 -16.656 1.00 91.44 73 GLY A O 1
ATOM 569 N N . ARG A 1 74 ? 3.226 -7.233 -16.138 1.00 91.06 74 ARG A N 1
ATOM 570 C CA . ARG A 1 74 ? 2.988 -7.106 -14.692 1.00 91.06 74 ARG A CA 1
ATOM 571 C C . ARG A 1 74 ? 2.749 -5.643 -14.344 1.00 91.06 74 ARG A C 1
ATOM 573 O O . ARG A 1 74 ? 3.510 -4.791 -14.788 1.00 91.06 74 ARG A O 1
ATOM 580 N N . LEU A 1 75 ? 1.728 -5.379 -13.529 1.00 92.25 75 LEU A N 1
ATOM 581 C CA . LEU A 1 75 ? 1.458 -4.042 -13.004 1.00 92.25 75 LEU A CA 1
ATOM 582 C C . LEU A 1 75 ? 2.573 -3.606 -12.052 1.00 92.25 75 LEU A C 1
ATOM 584 O O . LEU A 1 75 ? 2.879 -4.308 -11.088 1.00 92.25 75 LEU A O 1
ATOM 588 N N . MET A 1 76 ? 3.123 -2.427 -12.317 1.00 91.38 76 MET A N 1
ATOM 589 C CA . MET A 1 76 ? 4.159 -1.774 -11.529 1.00 91.38 76 MET A CA 1
ATOM 590 C C . MET A 1 76 ? 3.722 -0.346 -11.187 1.00 91.38 76 MET A C 1
ATOM 592 O O . MET A 1 76 ? 2.986 0.282 -11.946 1.00 91.38 76 MET A O 1
ATOM 596 N N . TRP A 1 77 ? 4.203 0.176 -10.058 1.00 91.12 77 TRP A N 1
ATOM 597 C CA . TRP A 1 77 ? 4.010 1.570 -9.647 1.00 91.12 77 TRP A CA 1
ATOM 598 C C . TRP A 1 77 ? 5.376 2.261 -9.613 1.00 91.12 77 TRP A C 1
ATOM 600 O O . TRP A 1 77 ? 6.236 1.871 -8.827 1.00 91.12 77 TRP A O 1
ATOM 610 N N . GLY A 1 78 ? 5.595 3.241 -10.491 1.00 85.62 78 GLY A N 1
ATOM 611 C CA . GLY A 1 78 ? 6.909 3.831 -10.779 1.00 85.62 78 GLY A CA 1
ATOM 612 C C . GLY A 1 78 ? 6.973 5.343 -10.543 1.00 85.62 78 GLY A C 1
ATOM 613 O O . GLY A 1 78 ? 5.938 5.985 -10.424 1.00 85.62 78 GLY A O 1
ATOM 614 N N . PRO A 1 79 ? 8.174 5.933 -10.502 1.00 83.75 79 PRO A N 1
ATOM 615 C CA . PRO A 1 79 ? 9.127 5.752 -11.586 1.00 83.75 79 PRO A CA 1
ATOM 616 C C . PRO A 1 79 ? 9.938 4.453 -11.473 1.00 83.75 79 PRO A C 1
ATOM 618 O O . PRO A 1 79 ? 10.193 3.998 -10.359 1.00 83.75 79 PRO A O 1
ATOM 621 N N . PRO A 1 80 ? 10.351 3.872 -12.614 1.00 83.44 80 PRO A N 1
ATOM 622 C CA . PRO A 1 80 ? 11.274 2.740 -12.649 1.00 83.44 80 PRO A CA 1
ATOM 623 C C . PRO A 1 80 ? 12.553 3.040 -11.857 1.00 83.44 80 PRO A C 1
ATOM 625 O O . PRO A 1 80 ? 13.084 4.153 -11.936 1.00 83.44 80 PRO A O 1
ATOM 628 N N . LEU A 1 81 ? 13.066 2.059 -11.113 1.00 84.69 81 LEU A N 1
ATOM 629 C CA . LEU A 1 81 ? 14.248 2.241 -10.260 1.00 84.69 81 LEU A CA 1
ATOM 630 C C . LEU A 1 81 ? 15.558 2.024 -11.025 1.00 84.69 81 LEU A C 1
ATOM 632 O O . LEU A 1 81 ? 16.590 2.592 -10.661 1.00 84.69 81 LEU A O 1
ATOM 636 N N . ALA A 1 82 ? 15.520 1.216 -12.084 1.00 89.00 82 ALA A N 1
ATOM 637 C CA . ALA A 1 82 ? 16.677 0.867 -12.896 1.00 89.00 82 ALA A CA 1
ATOM 638 C C . ALA A 1 82 ? 16.461 1.194 -14.385 1.00 89.00 82 ALA A C 1
ATOM 640 O O . ALA A 1 82 ? 15.340 1.367 -14.863 1.00 89.00 82 ALA A O 1
ATOM 641 N N . ALA A 1 83 ? 17.562 1.329 -15.130 1.00 89.12 83 ALA A N 1
ATOM 642 C CA . ALA A 1 83 ? 17.519 1.744 -16.535 1.00 89.12 83 ALA A CA 1
ATOM 643 C C . ALA A 1 83 ? 16.862 0.697 -17.451 1.00 89.12 83 ALA A C 1
ATOM 645 O O . ALA A 1 83 ? 16.240 1.051 -18.449 1.00 89.12 83 ALA A O 1
ATOM 646 N N . ASP A 1 84 ? 16.999 -0.582 -17.115 1.00 90.56 84 ASP A N 1
ATOM 647 C CA . ASP A 1 84 ? 16.335 -1.697 -17.785 1.00 90.56 84 ASP A CA 1
ATOM 648 C C . ASP A 1 84 ? 14.829 -1.720 -17.499 1.00 90.56 84 ASP A C 1
ATOM 650 O O . ASP A 1 84 ? 14.049 -1.887 -18.432 1.00 90.56 84 ASP A O 1
ATOM 654 N N . GLU A 1 85 ? 14.408 -1.462 -16.257 1.00 89.31 85 GLU A N 1
ATOM 655 C CA . GLU A 1 85 ? 12.990 -1.270 -15.922 1.00 89.31 85 GLU A CA 1
ATOM 656 C C . GLU A 1 85 ? 12.392 -0.089 -16.690 1.00 89.31 85 GLU A C 1
ATOM 658 O O . GLU A 1 85 ? 11.298 -0.199 -17.234 1.00 89.31 85 GLU A O 1
ATOM 663 N N . ALA A 1 86 ? 13.126 1.025 -16.788 1.00 88.31 86 ALA A N 1
ATOM 664 C CA . ALA A 1 86 ? 12.688 2.187 -17.555 1.00 88.31 86 ALA A CA 1
ATOM 665 C C . ALA A 1 86 ? 12.572 1.893 -19.054 1.00 88.31 86 ALA A C 1
ATOM 667 O O . ALA A 1 86 ? 11.648 2.377 -19.701 1.00 88.31 86 ALA A O 1
ATOM 668 N N . ALA A 1 87 ? 13.487 1.093 -19.606 1.00 89.12 87 ALA A N 1
ATOM 669 C CA . ALA A 1 87 ? 13.434 0.675 -21.004 1.00 89.12 87 ALA A CA 1
ATOM 670 C C . ALA A 1 87 ? 12.287 -0.309 -21.292 1.00 89.12 87 ALA A C 1
ATOM 672 O O . ALA A 1 87 ? 11.846 -0.402 -22.436 1.00 89.12 87 ALA A O 1
ATOM 673 N N . ALA A 1 88 ? 11.825 -1.041 -20.277 1.00 89.06 88 ALA A N 1
ATOM 674 C CA . ALA A 1 88 ? 10.744 -2.018 -20.372 1.00 89.06 88 ALA A CA 1
ATOM 675 C C . ALA A 1 88 ? 9.367 -1.467 -19.956 1.00 89.06 88 ALA A C 1
ATOM 677 O O . ALA A 1 88 ? 8.407 -2.236 -19.949 1.00 89.06 88 ALA A O 1
ATOM 678 N N . TRP A 1 89 ? 9.284 -0.187 -19.574 1.00 90.00 89 TRP A N 1
ATOM 679 C CA . TRP A 1 89 ? 8.066 0.442 -19.065 1.00 90.00 89 TRP A CA 1
ATOM 680 C C . TRP A 1 89 ? 7.088 0.763 -20.200 1.00 90.00 89 TRP A C 1
ATOM 682 O O . TRP A 1 89 ? 7.398 1.568 -21.083 1.00 90.00 89 TRP A O 1
ATOM 692 N N . GLU A 1 90 ? 5.908 0.148 -20.146 1.00 85.94 90 GLU A N 1
ATOM 693 C CA . GLU A 1 90 ? 4.769 0.376 -21.049 1.00 85.94 90 GLU A CA 1
ATOM 694 C C . GLU A 1 90 ? 3.656 1.187 -20.373 1.00 85.94 90 GLU A C 1
ATOM 696 O O . GLU A 1 90 ? 3.341 0.911 -19.186 1.00 85.94 90 GLU A O 1
#

Mean predicted aligned error: 4.55 Å

Secondary structure (DSSP, 8-state):
---TTEEEEEESSTT--SSEEEEETTTTEEEEE-TTS-EEEEEEEHHHHHHHHHHHHH-GGG--SSEEEEETTEEEEES-SSHHHHHT--

Foldseek 3Di:
DDDPQWAFDDAPDPPDPAWGWTANNVVQFIWIGHNVRDIDTDPDHPVNVVVLVVCLVVCVVPDDDFHWWDAPNDIDTDDDPDPVSNVRTD

Organism: NCBI:txid1079985

Nearest PDB structures (foldseek):
  2qc5-assembly1_A  TM=6.778E-01  e=2.660E+00  Staphylococcus cohnii
  3luz-assembly1_B  TM=5.620E-01  e=8.965E+00  Bartonella henselae
  4e9d-assembly1_A  TM=4.134E-01  e=7.472E+00  Homo sapiens
  5iyd-assembly1_I  TM=3.113E-01  e=5.190E+00  Homo sapiens